Protein AF-A0A078FYQ7-F1 (afdb_monomer_lite)

Sequence (134 aa):
MMISDLPHHLLEEILSRVPATTLKRLQPTCKQWNALLKDQIFTEKHNRKAPKQPLLLMLKEFRVCPVSLVVWNPFLGETKWIQASSHYKKKSSFALGYKNNKSCRDYKILRYWQSCKSEDQVVEFEIYELSSDS

Secondary structure (DSSP, 8-state):
--GGGS-HHHHHHHHHHS-HHHHHHHGGG-HHHHHHHT-HHHHHHHHHHS--PPP--EEEE-SSSS-EEEEEETTTTEEEEEE--S---S-EEEEEEEEE-SS-EEEEEEEEEEEEETTEEEEEEEEEE-----

Foldseek 3Di:
DDPVVDDPVVVLVVQLAEALVVLVVCLVVDPSSVVLLLDPVSVLSSLQRYDDDPFPFDWDWDDAFQTWTWTARPSNRDIDIDGDDGPDAPDKDKDWDWDDDNGDTFIKIKIWHFDPDPPDGDIDIDMDTPDPPD

Structure (mmCIF, N/CA/C/O backbone):
data_AF-A0A078FYQ7-F1
#
_entry.id   AF-A0A078FYQ7-F1
#
loop_
_atom_site.group_PDB
_atom_site.id
_atom_site.type_symbol
_atom_site.label_atom_id
_atom_site.label_alt_id
_atom_site.label_comp_id
_atom_site.label_asym_id
_atom_site.label_entity_id
_atom_site.label_seq_id
_atom_site.pdbx_PDB_ins_code
_atom_site.Cartn_x
_atom_site.Cartn_y
_atom_site.Cartn_z
_atom_site.occupancy
_atom_site.B_iso_or_equiv
_atom_site.auth_seq_id
_atom_site.auth_comp_id
_atom_site.auth_asym_id
_atom_site.auth_atom_id
_atom_site.pdbx_PDB_model_num
ATOM 1 N N . MET A 1 1 ? -25.963 8.101 21.754 1.00 51.31 1 MET A N 1
ATOM 2 C CA . MET A 1 1 ? -25.531 6.700 21.594 1.00 51.31 1 MET A CA 1
ATOM 3 C C . MET A 1 1 ? -24.320 6.719 20.688 1.00 51.31 1 MET A C 1
ATOM 5 O O . MET A 1 1 ? -24.454 7.090 19.526 1.00 51.31 1 MET A O 1
ATOM 9 N N . MET A 1 2 ? -23.135 6.495 21.247 1.00 63.72 2 MET A N 1
ATOM 10 C CA . MET A 1 2 ? -21.899 6.535 20.473 1.00 63.72 2 MET A CA 1
ATOM 11 C C . MET A 1 2 ? -21.701 5.148 19.866 1.00 63.72 2 MET A C 1
ATOM 13 O O . MET A 1 2 ? -21.952 4.139 20.513 1.00 63.72 2 MET A O 1
ATOM 17 N N . ILE A 1 3 ? -21.244 5.058 18.620 1.00 67.69 3 ILE A N 1
ATOM 18 C CA . ILE A 1 3 ? -21.022 3.755 17.967 1.00 67.69 3 ILE A CA 1
ATOM 19 C C . ILE A 1 3 ? -19.919 2.924 18.679 1.00 67.69 3 ILE A C 1
ATOM 21 O O . ILE A 1 3 ? -19.768 1.738 18.414 1.00 67.69 3 ILE A O 1
ATOM 25 N N . SER A 1 4 ? -19.175 3.535 19.613 1.00 66.44 4 SER A N 1
ATOM 26 C CA . SER A 1 4 ? -18.241 2.891 20.549 1.00 66.44 4 SER A CA 1
ATOM 27 C C . SER A 1 4 ? -18.911 2.119 21.693 1.00 66.44 4 SER A C 1
ATOM 29 O O . SER A 1 4 ? -18.235 1.327 22.338 1.00 66.44 4 SER A O 1
ATOM 31 N N . ASP A 1 5 ? -20.214 2.304 21.921 1.00 79.75 5 ASP A N 1
ATOM 32 C CA . ASP A 1 5 ? -20.990 1.534 22.907 1.00 79.75 5 ASP A CA 1
ATOM 33 C C . ASP A 1 5 ? -21.383 0.142 22.358 1.00 79.75 5 ASP A C 1
ATOM 35 O O . ASP A 1 5 ? -21.980 -0.679 23.055 1.00 79.75 5 ASP A O 1
ATOM 39 N N . LEU A 1 6 ? -21.068 -0.126 21.084 1.00 80.25 6 LEU A N 1
ATOM 40 C CA . LEU A 1 6 ? -21.374 -1.375 20.396 1.00 80.25 6 LEU A CA 1
ATOM 41 C C . LEU A 1 6 ? -20.346 -2.473 20.749 1.00 80.25 6 LEU A C 1
ATOM 43 O O . LEU A 1 6 ? -19.144 -2.191 20.787 1.00 80.25 6 LEU A O 1
ATOM 47 N N . PRO A 1 7 ? -20.771 -3.741 20.932 1.00 85.06 7 PRO A N 1
ATOM 48 C CA . PRO A 1 7 ? -19.859 -4.865 21.126 1.00 85.06 7 PRO A CA 1
ATOM 49 C C . PRO A 1 7 ? -18.761 -4.937 20.056 1.00 85.06 7 PRO A C 1
ATOM 51 O O . PRO A 1 7 ? -19.033 -4.778 18.863 1.00 85.06 7 PRO A O 1
ATOM 54 N N . HIS A 1 8 ? -17.532 -5.253 20.479 1.00 82.44 8 HIS A N 1
ATOM 55 C CA . HIS A 1 8 ? -16.338 -5.261 19.622 1.00 82.44 8 HIS A CA 1
ATOM 56 C C . HIS A 1 8 ? -16.527 -6.060 18.322 1.00 82.44 8 HIS A C 1
ATOM 58 O O . HIS A 1 8 ? -16.198 -5.572 17.246 1.00 82.44 8 HIS A O 1
ATOM 64 N N . HIS A 1 9 ? -17.141 -7.243 18.405 1.00 84.06 9 HIS A N 1
ATOM 65 C CA . HIS A 1 9 ? -17.403 -8.110 17.252 1.00 84.06 9 HIS A CA 1
ATOM 66 C C . HIS A 1 9 ? -18.308 -7.455 16.191 1.00 84.06 9 HIS A C 1
ATOM 68 O O . HIS A 1 9 ? -18.081 -7.594 14.990 1.00 84.06 9 HIS A O 1
ATOM 74 N N . LEU A 1 10 ? -19.335 -6.716 16.622 1.00 87.00 10 LEU A N 1
ATOM 75 C CA . LEU A 1 10 ? -20.245 -6.027 15.704 1.00 87.00 10 LEU A CA 1
ATOM 76 C C . LEU A 1 10 ? -19.567 -4.816 15.064 1.00 87.00 10 LEU A C 1
ATOM 78 O O . LEU A 1 10 ? -19.739 -4.572 13.871 1.00 87.00 10 LEU A O 1
ATOM 82 N N . LEU A 1 11 ? -18.762 -4.089 15.842 1.00 85.19 11 LEU A N 1
ATOM 83 C CA . LEU A 1 11 ? -17.950 -2.988 15.335 1.00 85.19 11 LEU A CA 1
ATOM 84 C C . LEU A 1 11 ? -16.982 -3.485 14.251 1.00 85.19 11 LEU A C 1
ATOM 86 O O . LEU A 1 11 ? -16.908 -2.904 13.171 1.00 85.19 11 LEU A O 1
ATOM 90 N N . GLU A 1 12 ? -16.291 -4.593 14.510 1.00 87.06 12 GLU A N 1
ATOM 91 C CA . GLU A 1 12 ? -15.380 -5.231 13.563 1.00 87.06 12 GLU A CA 1
ATOM 92 C C . GLU A 1 12 ? -16.100 -5.646 12.272 1.00 87.06 12 GLU A C 1
ATOM 94 O O . GLU A 1 12 ? -15.623 -5.390 11.166 1.00 87.06 12 GLU A O 1
ATOM 99 N N . GLU A 1 13 ? -17.288 -6.240 12.390 1.00 89.62 13 GLU A N 1
ATOM 100 C CA . GLU A 1 13 ? -18.096 -6.638 11.242 1.00 89.62 13 GLU A CA 1
ATOM 101 C C . GLU A 1 13 ? -18.543 -5.435 10.397 1.00 89.62 13 GLU A C 1
ATOM 103 O O . GLU A 1 13 ? -18.419 -5.472 9.168 1.00 89.62 13 GLU A O 1
ATOM 108 N N . ILE A 1 14 ? -19.009 -4.356 11.029 1.00 88.88 14 ILE A N 1
ATOM 109 C CA . ILE A 1 14 ? -19.414 -3.128 10.334 1.00 88.88 14 ILE A CA 1
ATOM 110 C C . ILE A 1 14 ? -18.208 -2.511 9.630 1.00 88.88 14 ILE A C 1
ATOM 112 O O . ILE A 1 14 ? -18.241 -2.314 8.414 1.00 88.88 14 ILE A O 1
ATOM 116 N N . LEU A 1 15 ? -17.124 -2.256 10.369 1.00 86.19 15 LEU A N 1
ATOM 117 C CA . LEU A 1 15 ? -15.935 -1.605 9.829 1.00 86.19 15 LEU A CA 1
ATOM 118 C C . LEU A 1 15 ? -15.295 -2.447 8.719 1.00 86.19 15 LEU A C 1
ATOM 120 O O . LEU A 1 15 ? -14.850 -1.870 7.734 1.00 86.19 15 LEU A O 1
ATOM 124 N N . SER A 1 16 ? -15.355 -3.785 8.789 1.00 86.88 16 SER A N 1
ATOM 125 C CA . SER A 1 16 ? -14.857 -4.678 7.727 1.00 86.88 16 SER A CA 1
ATOM 126 C C . SER A 1 16 ? -15.534 -4.478 6.362 1.00 86.88 16 SER A C 1
ATOM 128 O O . SER A 1 16 ? -14.964 -4.850 5.340 1.00 86.88 16 SER A O 1
ATOM 130 N N . ARG A 1 17 ? -16.740 -3.891 6.327 1.00 86.38 17 ARG A N 1
ATOM 131 C CA . ARG A 1 17 ? -17.499 -3.612 5.094 1.00 86.38 17 ARG A CA 1
ATOM 132 C C . ARG A 1 17 ? -17.394 -2.153 4.631 1.00 86.38 17 ARG A C 1
ATOM 134 O O . ARG A 1 17 ? -17.795 -1.843 3.510 1.00 86.38 17 ARG A O 1
ATOM 141 N N . VAL A 1 18 ? -16.869 -1.250 5.459 1.00 84.81 18 VAL A N 1
ATOM 142 C CA . VAL A 1 18 ? -16.748 0.181 5.136 1.00 84.81 18 VAL A CA 1
ATOM 143 C C . VAL A 1 18 ? -15.566 0.406 4.181 1.00 84.81 18 VAL A C 1
ATOM 145 O O . VAL A 1 18 ? -14.509 -0.190 4.382 1.00 84.81 18 VAL A O 1
ATOM 148 N N . PRO A 1 19 ? -15.676 1.274 3.155 1.00 80.94 19 PRO A N 1
ATOM 149 C CA . PRO A 1 19 ? -14.550 1.579 2.279 1.00 80.94 19 PRO A CA 1
ATOM 150 C C . PRO A 1 19 ? -13.313 2.088 3.031 1.00 80.94 19 PRO A C 1
ATOM 152 O O . PRO A 1 19 ? -13.407 2.906 3.950 1.00 80.94 19 PRO A O 1
ATOM 155 N N . ALA A 1 20 ? -12.145 1.656 2.557 1.00 78.69 20 ALA A N 1
ATOM 156 C CA . ALA A 1 20 ? -10.829 2.021 3.071 1.00 78.69 20 ALA A CA 1
ATOM 157 C C . ALA A 1 20 ? -10.646 3.544 3.254 1.00 78.69 20 ALA A C 1
ATOM 159 O O . ALA A 1 20 ? -10.271 4.005 4.334 1.00 78.69 20 ALA A O 1
ATOM 160 N N . THR A 1 21 ? -10.982 4.362 2.248 1.00 75.56 21 THR A N 1
ATOM 161 C CA . THR A 1 21 ? -10.856 5.830 2.361 1.00 75.56 21 THR A CA 1
ATOM 162 C C . THR A 1 21 ? -11.632 6.422 3.531 1.00 75.56 21 THR A C 1
ATOM 164 O O . THR A 1 21 ? -11.139 7.340 4.187 1.00 75.56 21 THR A O 1
ATOM 167 N N . THR A 1 22 ? -12.829 5.907 3.806 1.00 81.12 22 THR A N 1
ATOM 168 C CA . THR A 1 22 ? -13.673 6.392 4.898 1.00 81.12 22 THR A CA 1
ATOM 169 C C . THR A 1 22 ? -13.082 5.992 6.244 1.00 81.12 22 THR A C 1
ATOM 171 O O . THR A 1 22 ? -12.945 6.848 7.112 1.00 81.12 22 THR A O 1
ATOM 174 N N . LEU A 1 23 ? -12.642 4.738 6.402 1.00 81.44 23 LEU A N 1
ATOM 175 C CA . LEU A 1 23 ? -12.000 4.272 7.638 1.00 81.44 23 LEU A CA 1
ATOM 176 C C . LEU A 1 23 ? -10.766 5.093 8.003 1.00 81.44 23 LEU A C 1
ATOM 178 O O . LEU A 1 23 ? -10.578 5.456 9.160 1.00 81.44 23 LEU A O 1
ATOM 182 N N . LYS A 1 24 ? -9.966 5.466 7.005 1.00 78.19 24 LYS A N 1
ATOM 183 C CA . LYS A 1 24 ? -8.787 6.307 7.208 1.00 78.19 24 LYS A CA 1
ATOM 184 C C . LYS A 1 24 ? -9.106 7.675 7.807 1.00 78.19 24 LYS A C 1
ATOM 186 O O . LYS A 1 24 ? -8.367 8.172 8.649 1.00 78.19 24 LYS A O 1
ATOM 191 N N . ARG A 1 25 ? -10.221 8.280 7.389 1.00 81.12 25 ARG A N 1
ATOM 192 C CA . ARG A 1 25 ? -10.700 9.558 7.942 1.00 81.12 25 ARG A CA 1
ATOM 193 C C . ARG A 1 25 ? -11.219 9.414 9.370 1.00 81.12 25 ARG A C 1
ATOM 195 O O . ARG A 1 25 ? -11.231 10.394 10.104 1.00 81.12 25 ARG A O 1
ATOM 202 N N . LEU A 1 26 ? -11.643 8.208 9.742 1.00 79.12 26 LEU A N 1
ATOM 203 C CA . LEU A 1 26 ? -12.141 7.871 11.072 1.00 79.12 26 LEU A CA 1
ATOM 204 C C . LEU A 1 26 ? -11.027 7.415 12.027 1.00 79.12 26 LEU A C 1
ATOM 206 O O . LEU A 1 26 ? -11.218 7.413 13.234 1.00 79.12 26 LEU A O 1
ATOM 210 N N . GLN A 1 27 ? -9.837 7.088 11.524 1.00 80.75 27 GLN A N 1
ATOM 211 C CA . GLN A 1 27 ? -8.697 6.703 12.355 1.00 80.75 27 GLN A CA 1
ATOM 212 C C . GLN A 1 27 ? -8.365 7.695 13.498 1.00 80.75 27 GLN A C 1
ATOM 214 O O . GLN A 1 27 ? -8.114 7.229 14.611 1.00 8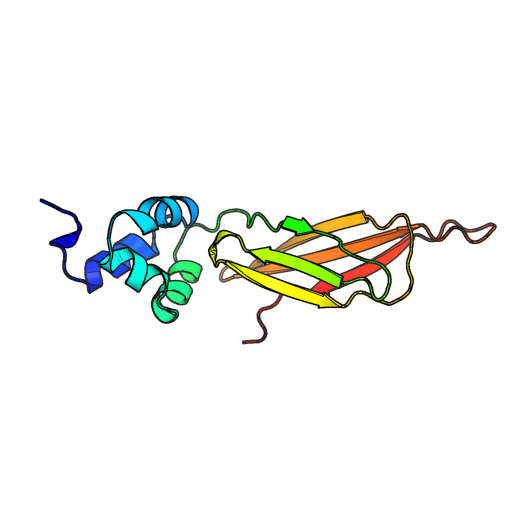0.75 27 GLN A O 1
ATOM 219 N N . PRO A 1 28 ? -8.385 9.033 13.307 1.00 81.19 28 PRO A N 1
ATOM 220 C CA . PRO A 1 28 ? -8.065 9.971 14.384 1.00 81.19 28 PRO A CA 1
ATOM 221 C C . PRO A 1 28 ? -9.196 10.179 15.404 1.00 81.19 28 PRO A C 1
ATOM 223 O O . PRO A 1 28 ? -8.970 10.850 16.407 1.00 81.19 28 PRO A O 1
ATOM 226 N N . THR A 1 29 ? -10.406 9.647 15.188 1.00 82.94 29 THR A N 1
ATOM 227 C CA . THR A 1 29 ? -11.560 9.967 16.050 1.00 82.94 29 THR A CA 1
ATOM 228 C C . THR A 1 29 ? -11.601 9.149 17.337 1.00 82.94 29 THR A C 1
ATOM 230 O O . THR A 1 29 ? -12.171 9.600 18.328 1.00 82.94 29 THR A O 1
ATOM 233 N N . CYS A 1 30 ? -11.020 7.944 17.350 1.00 81.56 30 CYS A N 1
ATOM 234 C CA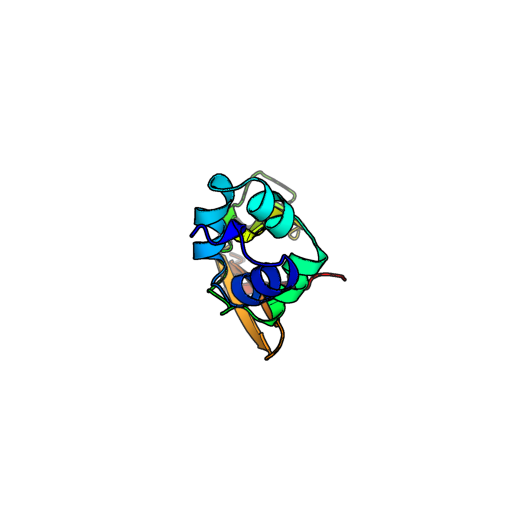 . CYS A 1 30 ? -11.135 7.026 18.480 1.00 81.56 30 CYS A CA 1
ATOM 235 C C . CYS A 1 30 ? -9.898 6.131 18.637 1.00 81.56 30 CYS A C 1
ATOM 237 O O . CYS A 1 30 ? -9.437 5.510 17.678 1.00 81.56 30 CYS A O 1
ATOM 239 N N . LYS A 1 31 ? -9.405 5.982 19.878 1.00 83.69 31 LYS A N 1
ATOM 240 C CA . LYS A 1 31 ? -8.285 5.079 20.208 1.00 83.69 31 LYS A CA 1
ATOM 241 C C . LYS A 1 31 ? -8.600 3.618 19.878 1.00 83.69 31 LYS A C 1
ATOM 243 O O . LYS A 1 31 ? -7.740 2.926 19.346 1.00 83.69 31 LYS A O 1
ATOM 248 N N . GLN A 1 32 ? -9.829 3.174 20.147 1.00 84.06 32 GLN A N 1
ATOM 249 C CA . GLN A 1 32 ? -10.273 1.808 19.862 1.00 84.06 32 GLN A CA 1
ATOM 250 C C . GLN A 1 32 ? -10.274 1.520 18.359 1.00 84.06 32 GLN A C 1
ATOM 252 O O . GLN A 1 32 ? -9.831 0.456 17.938 1.00 84.06 32 GLN A O 1
ATOM 257 N N . TRP A 1 33 ? -10.717 2.475 17.536 1.00 83.81 33 TRP A N 1
ATOM 258 C CA . TRP A 1 33 ? -10.727 2.293 16.083 1.00 83.81 33 TRP A CA 1
ATOM 259 C C . TRP A 1 33 ? -9.321 2.367 15.513 1.00 83.81 33 TRP A C 1
ATOM 261 O O . TRP A 1 33 ? -8.976 1.563 14.661 1.00 83.81 33 TRP A O 1
ATOM 271 N N . ASN A 1 34 ? -8.479 3.273 16.013 1.00 84.00 34 ASN A N 1
ATOM 272 C CA . ASN A 1 34 ? -7.080 3.332 15.604 1.00 84.00 34 ASN A CA 1
ATOM 273 C C . ASN A 1 34 ? -6.323 2.035 15.938 1.00 84.00 34 ASN A C 1
ATOM 275 O O . ASN A 1 34 ? -5.501 1.597 15.142 1.00 84.00 34 ASN A O 1
ATOM 279 N N . ALA A 1 35 ? -6.605 1.416 17.089 1.00 86.62 35 ALA A N 1
ATOM 280 C CA . ALA A 1 35 ? -6.042 0.116 17.447 1.00 86.62 35 ALA A CA 1
ATOM 281 C C . ALA A 1 35 ? -6.540 -0.993 16.507 1.00 86.62 35 ALA A C 1
ATOM 283 O O . ALA A 1 35 ? -5.726 -1.732 15.967 1.00 86.62 35 ALA A O 1
ATOM 284 N N . LEU A 1 36 ? -7.851 -1.051 16.243 1.00 85.12 36 LEU A N 1
ATOM 285 C CA . LEU A 1 36 ? -8.441 -2.045 15.341 1.00 85.12 36 LEU A CA 1
ATOM 286 C C . LEU A 1 36 ? -7.930 -1.913 13.898 1.00 85.12 36 LEU A C 1
ATOM 288 O O . LEU A 1 36 ? -7.631 -2.904 13.251 1.00 85.12 36 LEU A O 1
ATOM 292 N N . LEU A 1 37 ? -7.786 -0.687 13.391 1.00 81.25 37 LEU A N 1
ATOM 293 C CA . LEU A 1 37 ? -7.272 -0.426 12.042 1.00 81.25 37 LEU A CA 1
ATOM 294 C C . LEU A 1 37 ? -5.779 -0.759 11.884 1.00 81.25 37 LEU A C 1
ATOM 296 O O . LEU A 1 37 ? -5.299 -0.826 10.758 1.00 81.25 37 LEU A O 1
ATOM 300 N N . LYS A 1 38 ? -5.045 -0.929 12.989 1.00 81.75 38 LYS A N 1
ATOM 301 C CA . LYS A 1 38 ? -3.650 -1.391 13.000 1.00 81.75 38 LYS A CA 1
ATOM 302 C C . LYS A 1 38 ? -3.527 -2.897 13.230 1.00 81.75 38 LYS A C 1
ATOM 304 O O . LYS A 1 38 ? -2.422 -3.423 13.149 1.00 81.75 38 LYS A O 1
ATOM 309 N N . ASP A 1 39 ? -4.629 -3.573 13.537 1.00 85.12 39 ASP A N 1
ATOM 310 C CA . ASP A 1 39 ? -4.650 -5.014 13.720 1.00 85.12 39 ASP A CA 1
ATOM 311 C C . ASP A 1 39 ? -4.558 -5.725 12.362 1.00 85.12 39 ASP A C 1
ATOM 313 O O . ASP A 1 39 ? -5.296 -5.425 11.415 1.00 85.12 39 ASP A O 1
ATOM 317 N N . GLN A 1 40 ? -3.622 -6.665 12.252 1.00 77.75 40 GLN A N 1
ATOM 318 C CA . GLN A 1 40 ? -3.342 -7.358 10.996 1.00 77.75 40 GLN A CA 1
ATOM 319 C C . GLN A 1 40 ? -4.496 -8.285 10.591 1.00 77.75 40 GLN A C 1
ATOM 321 O O . GLN A 1 40 ? -4.865 -8.329 9.416 1.00 77.75 40 GLN A O 1
ATOM 326 N N . ILE A 1 41 ? -5.127 -8.956 11.561 1.00 83.25 41 ILE A N 1
ATOM 327 C CA . ILE A 1 41 ? -6.248 -9.877 11.324 1.00 83.25 41 ILE A CA 1
ATOM 328 C C . ILE A 1 41 ? -7.450 -9.097 10.786 1.00 83.25 41 ILE A C 1
ATOM 330 O O . ILE A 1 41 ? -8.061 -9.480 9.781 1.00 83.25 41 ILE A O 1
ATOM 334 N N . PHE A 1 42 ? -7.763 -7.959 11.407 1.00 86.19 42 PHE A N 1
ATOM 335 C CA . PHE A 1 42 ? -8.781 -7.041 10.918 1.00 86.19 42 PHE A CA 1
ATOM 336 C C . PHE A 1 42 ? -8.451 -6.538 9.512 1.00 86.19 42 PHE A C 1
ATOM 338 O O . PHE A 1 42 ? -9.329 -6.529 8.649 1.00 86.19 42 PHE A O 1
ATOM 345 N N . THR A 1 43 ? -7.200 -6.150 9.260 1.00 80.31 43 THR A N 1
ATOM 346 C CA . THR A 1 43 ? -6.757 -5.630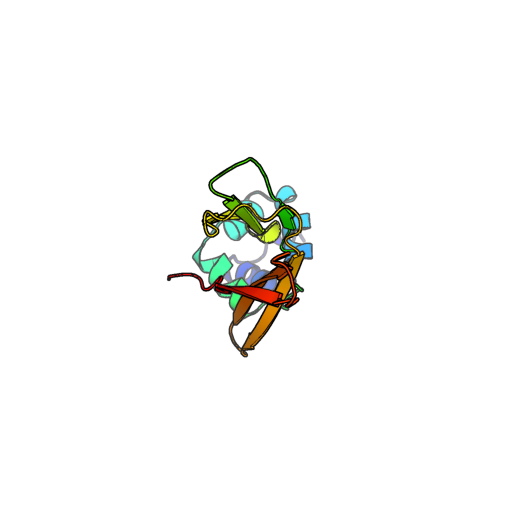 7.959 1.00 80.31 43 THR A CA 1
ATOM 347 C C . THR A 1 43 ? -6.951 -6.662 6.847 1.00 80.31 43 THR A C 1
ATOM 349 O O . THR A 1 43 ? -7.485 -6.340 5.784 1.00 80.31 43 THR A O 1
ATOM 352 N N . GLU A 1 44 ? -6.618 -7.929 7.091 1.00 77.88 44 GLU A N 1
ATOM 353 C CA . GLU A 1 44 ? -6.880 -9.017 6.145 1.00 77.88 44 GLU A CA 1
ATOM 354 C C . GLU A 1 44 ? -8.380 -9.256 5.927 1.00 77.88 44 GLU A C 1
ATOM 356 O O . GLU A 1 44 ? -8.839 -9.395 4.787 1.00 77.88 44 GLU A O 1
ATOM 361 N N . LYS A 1 45 ? -9.171 -9.274 7.006 1.00 82.69 45 LYS A N 1
ATOM 362 C CA . LYS A 1 45 ? -10.630 -9.451 6.943 1.00 82.69 45 LYS A CA 1
ATOM 363 C C . LYS A 1 45 ? -11.304 -8.308 6.181 1.00 82.69 45 LYS A C 1
ATOM 365 O O . LYS A 1 45 ? -12.197 -8.557 5.367 1.00 82.69 45 LYS A O 1
ATOM 370 N N . HIS A 1 46 ? -10.862 -7.077 6.419 1.00 83.56 46 HIS A N 1
ATOM 371 C CA . HIS A 1 46 ? -11.301 -5.869 5.728 1.00 83.56 46 HIS A CA 1
ATOM 372 C C . HIS A 1 46 ? -10.940 -5.924 4.245 1.00 83.56 46 HIS A C 1
ATOM 374 O O . HIS A 1 46 ? -11.830 -5.795 3.411 1.00 83.56 46 HIS A O 1
ATOM 380 N N . ASN A 1 47 ? -9.694 -6.249 3.893 1.00 74.75 47 ASN A N 1
ATOM 381 C CA . ASN A 1 47 ? -9.252 -6.366 2.498 1.00 74.75 47 ASN A CA 1
ATOM 382 C C . ASN A 1 47 ? -10.081 -7.367 1.672 1.00 74.75 47 ASN A C 1
ATOM 384 O O . ASN A 1 47 ? -10.280 -7.178 0.467 1.00 74.75 47 ASN A O 1
ATOM 388 N N . ARG A 1 48 ? -10.589 -8.429 2.311 1.00 75.88 48 ARG A N 1
ATOM 389 C CA . ARG A 1 48 ? -11.465 -9.421 1.667 1.00 75.88 48 ARG A CA 1
ATOM 390 C C . ARG A 1 48 ? -12.897 -8.919 1.462 1.00 75.88 48 ARG A C 1
ATOM 392 O O . ARG A 1 48 ? -13.519 -9.292 0.470 1.00 75.88 48 ARG A O 1
ATOM 399 N N . LYS A 1 49 ? -13.435 -8.135 2.402 1.00 79.88 49 LYS A N 1
ATOM 400 C CA . LYS A 1 49 ? -14.864 -7.765 2.461 1.00 79.88 49 LYS A CA 1
ATOM 401 C C . LYS A 1 49 ? -15.169 -6.368 1.925 1.00 79.88 49 LYS A C 1
ATOM 403 O O . LYS A 1 49 ? -16.266 -6.138 1.418 1.00 79.88 49 LYS A O 1
ATOM 408 N N . ALA A 1 50 ? -14.240 -5.436 2.071 1.00 76.12 50 ALA A N 1
ATOM 409 C CA . ALA A 1 50 ? -14.470 -4.040 1.768 1.00 76.12 50 ALA A CA 1
ATOM 410 C C . ALA A 1 50 ? -14.515 -3.786 0.256 1.00 76.12 50 ALA A C 1
ATOM 412 O O . ALA A 1 50 ? -13.823 -4.450 -0.525 1.00 76.12 50 ALA A O 1
ATOM 413 N N . PRO A 1 51 ? -15.290 -2.782 -0.183 1.00 68.50 51 PRO A N 1
ATOM 414 C CA . PRO A 1 51 ? -15.271 -2.352 -1.569 1.00 68.50 51 PRO A CA 1
ATOM 415 C C . PRO A 1 51 ? -13.860 -1.885 -1.945 1.00 68.50 51 PRO A C 1
ATOM 417 O O . PRO A 1 51 ? -13.339 -0.899 -1.416 1.00 68.50 51 PRO A O 1
ATOM 420 N N . LYS A 1 52 ? -13.237 -2.617 -2.874 1.00 67.06 52 LYS A N 1
ATOM 421 C CA . LYS A 1 52 ? -11.873 -2.360 -3.344 1.00 67.06 52 LYS A CA 1
ATOM 422 C C . LYS A 1 52 ? -11.842 -1.079 -4.166 1.00 67.06 52 LYS A C 1
ATOM 424 O O . LYS A 1 52 ? -12.212 -1.059 -5.342 1.00 67.06 52 LYS A O 1
ATOM 429 N N . GLN A 1 53 ? -11.361 -0.004 -3.566 1.00 61.53 53 GLN A N 1
ATOM 430 C CA . GLN A 1 53 ? -11.082 1.235 -4.285 1.00 61.53 53 GLN A CA 1
ATOM 431 C C . GLN A 1 53 ? -9.833 1.055 -5.158 1.00 61.53 53 GLN A C 1
ATOM 433 O O . GLN A 1 53 ? -8.986 0.222 -4.827 1.00 61.53 53 GLN A O 1
ATOM 438 N N . PRO A 1 54 ? -9.722 1.718 -6.325 1.00 56.19 54 PRO A N 1
ATOM 439 C CA . PRO A 1 54 ? -8.470 1.738 -7.088 1.00 56.19 54 PRO A CA 1
ATOM 440 C C . PRO A 1 54 ? -7.342 2.171 -6.147 1.00 56.19 54 PRO A C 1
ATOM 442 O O . PRO A 1 54 ? -7.414 3.262 -5.582 1.00 56.19 54 PRO A O 1
ATOM 445 N N . LEU A 1 55 ? -6.361 1.287 -5.896 1.00 59.16 55 LEU A N 1
ATOM 446 C CA . LEU A 1 55 ? -5.207 1.673 -5.091 1.00 59.16 55 LEU A CA 1
ATOM 447 C C . LEU A 1 55 ? -4.538 2.843 -5.810 1.00 59.16 55 LEU A C 1
ATOM 449 O O . LEU A 1 55 ? -4.158 2.730 -6.976 1.00 59.16 55 LEU A O 1
ATOM 453 N N . LEU A 1 56 ? -4.383 3.952 -5.097 1.00 53.81 56 LEU A N 1
ATOM 454 C CA . LEU A 1 56 ? -3.565 5.063 -5.549 1.00 53.81 56 LEU A CA 1
ATOM 455 C C . LEU A 1 56 ? -2.101 4.676 -5.287 1.00 53.81 56 LEU A C 1
ATOM 457 O O . LEU A 1 56 ? -1.547 5.006 -4.241 1.00 53.81 56 LEU A O 1
ATOM 461 N N . LEU A 1 57 ? -1.505 3.880 -6.180 1.00 59.72 57 LEU A N 1
ATOM 462 C CA . LEU A 1 57 ? -0.079 3.553 -6.105 1.00 59.72 57 LEU A CA 1
ATOM 463 C C . LEU A 1 57 ? 0.699 4.746 -6.651 1.00 59.72 57 LEU A C 1
ATOM 465 O O . LEU A 1 57 ? 0.690 5.021 -7.849 1.00 59.72 57 LEU A O 1
ATOM 469 N N . MET A 1 58 ? 1.346 5.476 -5.748 1.00 58.69 58 MET A N 1
ATOM 470 C CA . MET A 1 58 ? 2.238 6.567 -6.121 1.00 58.69 58 MET A CA 1
ATOM 471 C C . MET A 1 58 ? 3.599 5.970 -6.475 1.00 58.69 58 MET A C 1
ATOM 473 O O . MET A 1 58 ? 4.279 5.434 -5.599 1.00 58.69 58 MET A O 1
ATOM 477 N N . LEU A 1 59 ? 3.984 6.064 -7.749 1.00 60.06 59 LEU A N 1
ATOM 478 C CA . LEU A 1 59 ? 5.334 5.745 -8.207 1.00 60.06 59 LEU A CA 1
ATOM 479 C C . LEU A 1 59 ? 6.205 6.988 -8.054 1.00 60.06 59 LEU A C 1
ATOM 481 O O . LEU A 1 59 ? 5.893 8.047 -8.599 1.00 60.06 59 LEU A O 1
ATOM 485 N N . LYS A 1 60 ? 7.288 6.869 -7.288 1.00 60.62 60 LYS A N 1
ATOM 486 C CA . LYS A 1 60 ? 8.244 7.957 -7.088 1.00 60.62 60 LYS A CA 1
ATOM 487 C C . LYS A 1 60 ? 9.644 7.450 -7.436 1.00 60.62 60 LYS A C 1
ATOM 489 O O . LYS A 1 60 ? 10.220 6.653 -6.704 1.00 60.62 60 LYS A O 1
ATOM 494 N N . GLU A 1 61 ? 10.184 7.890 -8.566 1.00 59.53 61 GLU A N 1
ATOM 495 C CA . GLU A 1 61 ? 11.538 7.534 -9.010 1.00 59.53 61 GLU A CA 1
ATOM 496 C C . GLU A 1 61 ? 12.567 8.405 -8.288 1.00 59.53 61 GLU A C 1
ATOM 498 O O . GLU A 1 61 ? 12.570 9.619 -8.488 1.00 59.53 61 GLU A O 1
ATOM 503 N N . PHE A 1 62 ? 13.450 7.832 -7.461 1.00 53.72 62 PHE A N 1
ATOM 504 C CA . PHE A 1 62 ? 14.547 8.610 -6.877 1.00 53.72 62 PHE A CA 1
ATOM 505 C C . PHE A 1 62 ? 15.905 7.897 -6.905 1.00 53.72 62 PHE A C 1
ATOM 507 O O . PHE A 1 62 ? 16.117 6.866 -6.278 1.00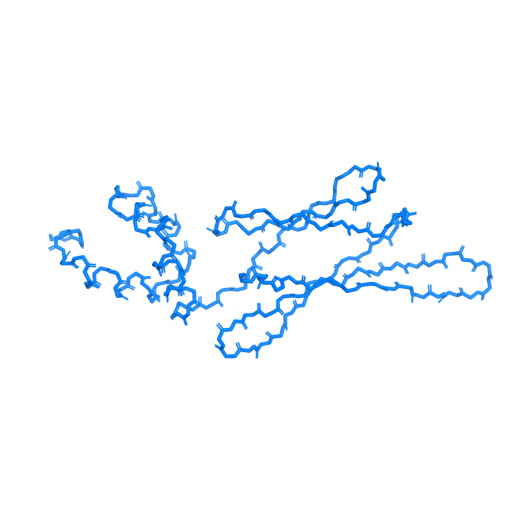 53.72 62 PHE A O 1
ATOM 514 N N . ARG A 1 63 ? 16.833 8.628 -7.539 1.00 48.56 63 ARG A N 1
ATOM 515 C CA . ARG A 1 63 ? 18.304 8.598 -7.50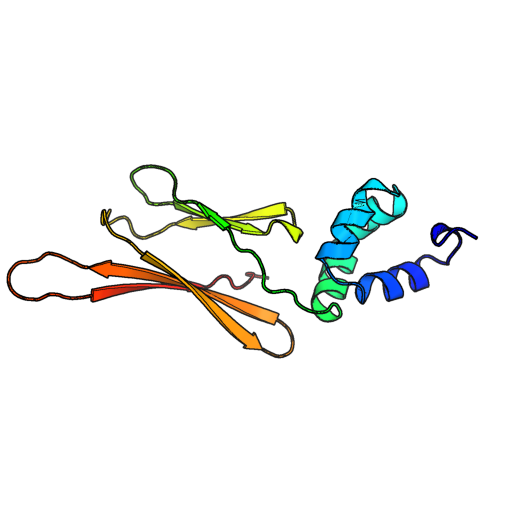5 1.00 48.56 63 ARG A CA 1
ATOM 516 C C . ARG A 1 63 ? 19.024 7.502 -8.302 1.00 48.56 63 ARG A C 1
ATOM 518 O O . ARG A 1 63 ? 18.566 6.388 -8.501 1.00 48.56 63 ARG A O 1
ATOM 525 N N . VAL A 1 64 ? 20.140 7.967 -8.859 1.00 55.69 64 VAL A N 1
ATOM 526 C CA . VAL A 1 64 ? 20.931 7.417 -9.958 1.00 55.69 64 VAL A CA 1
ATOM 527 C C . VAL A 1 64 ? 21.636 6.132 -9.519 1.00 55.69 64 VAL A C 1
ATOM 529 O O . VAL A 1 64 ? 22.456 6.183 -8.616 1.00 55.69 64 VAL A O 1
ATOM 532 N N . CYS A 1 65 ? 21.305 5.035 -10.206 1.00 54.69 65 CYS A N 1
ATOM 533 C CA . CYS A 1 65 ? 21.951 3.717 -10.259 1.00 54.69 65 CYS A CA 1
ATOM 534 C C . CYS A 1 65 ? 22.322 3.015 -8.928 1.00 54.69 65 CYS A C 1
ATOM 536 O O . CYS A 1 65 ? 23.252 3.449 -8.250 1.00 54.69 65 CYS A O 1
ATOM 538 N N . PRO A 1 66 ? 21.722 1.837 -8.635 1.00 58.50 66 PRO A N 1
ATOM 539 C CA . PRO A 1 66 ? 20.634 1.175 -9.371 1.00 58.50 66 PRO A CA 1
ATOM 540 C C . PRO A 1 66 ? 19.307 1.940 -9.234 1.00 58.50 66 PRO A C 1
ATOM 542 O O . PRO A 1 66 ? 19.051 2.578 -8.216 1.00 58.50 66 PRO A O 1
ATOM 545 N N . VAL A 1 67 ? 18.467 1.905 -10.277 1.00 66.19 67 VAL A N 1
ATOM 546 C CA . VAL A 1 67 ? 17.136 2.533 -10.234 1.00 66.19 67 VAL A CA 1
ATOM 547 C C . VAL A 1 67 ? 16.300 1.784 -9.198 1.00 66.19 67 VAL A C 1
ATOM 549 O O . VAL A 1 67 ? 16.068 0.584 -9.327 1.00 66.19 67 VAL A O 1
ATOM 552 N N . SER A 1 68 ? 15.861 2.490 -8.160 1.00 69.12 68 SER A N 1
ATOM 553 C CA . SER A 1 68 ? 14.929 1.954 -7.172 1.00 69.12 68 SER A CA 1
ATOM 554 C C . SER A 1 68 ? 13.556 2.585 -7.382 1.00 69.12 68 SER A C 1
ATOM 556 O O . SER A 1 68 ? 13.411 3.806 -7.477 1.00 69.12 68 SER A O 1
ATOM 558 N N . LEU A 1 69 ? 12.544 1.734 -7.515 1.00 75.31 69 LEU A N 1
ATOM 559 C CA . LEU A 1 69 ? 11.144 2.125 -7.608 1.00 75.31 69 LEU A CA 1
ATOM 560 C C . LEU A 1 69 ? 10.529 1.974 -6.227 1.00 75.31 69 LEU A C 1
ATOM 562 O O . LEU A 1 69 ? 10.541 0.879 -5.670 1.00 75.31 69 LEU A O 1
ATOM 566 N N . VAL A 1 70 ? 9.974 3.052 -5.678 1.00 76.06 70 VAL A N 1
ATOM 567 C CA . VAL A 1 70 ? 9.141 2.943 -4.481 1.00 76.06 70 VAL A CA 1
ATOM 568 C C . VAL A 1 70 ? 7.680 2.908 -4.883 1.00 76.06 70 VAL A C 1
ATOM 570 O O . VAL A 1 70 ? 7.193 3.747 -5.645 1.00 76.06 70 VAL A O 1
ATOM 573 N N . VAL A 1 71 ? 6.990 1.918 -4.342 1.00 76.69 71 VAL A N 1
ATOM 574 C CA . VAL A 1 71 ? 5.554 1.746 -4.452 1.00 76.69 71 VAL A CA 1
ATOM 575 C C . VAL A 1 71 ? 4.981 2.040 -3.079 1.00 76.69 71 VAL A C 1
ATOM 577 O O . VAL A 1 71 ? 5.219 1.298 -2.126 1.00 76.69 71 VAL A O 1
ATOM 580 N N . TRP A 1 72 ? 4.267 3.157 -2.958 1.00 71.69 72 TRP A N 1
ATOM 581 C CA . TRP A 1 72 ? 3.628 3.537 -1.704 1.00 71.69 72 TRP A CA 1
ATOM 582 C C . TRP A 1 72 ? 2.147 3.178 -1.735 1.00 71.69 72 TRP A C 1
ATOM 584 O O . TRP A 1 72 ? 1.406 3.657 -2.596 1.00 71.69 72 TRP A O 1
ATOM 594 N N . ASN A 1 73 ? 1.723 2.355 -0.776 1.00 72.06 73 ASN A N 1
ATOM 595 C CA . ASN A 1 73 ? 0.323 2.153 -0.452 1.00 72.06 73 ASN A CA 1
ATOM 596 C C . ASN A 1 73 ? -0.063 3.170 0.629 1.00 72.06 73 ASN A C 1
ATOM 598 O O . ASN A 1 73 ? 0.172 2.925 1.817 1.00 72.06 73 ASN A O 1
ATOM 602 N N . PRO A 1 74 ? -0.685 4.307 0.267 1.00 58.81 74 PRO A N 1
ATOM 603 C CA . PRO A 1 74 ? -1.060 5.292 1.259 1.00 58.81 74 PRO A CA 1
ATOM 604 C C . PRO A 1 74 ? -1.997 4.672 2.289 1.00 58.81 74 PRO A C 1
ATOM 606 O O . PRO A 1 74 ? -1.871 5.021 3.456 1.00 58.81 74 PRO A O 1
ATOM 609 N N . PHE A 1 75 ? -2.909 3.767 1.906 1.00 57.22 75 PHE A N 1
ATOM 610 C CA . PHE A 1 75 ? -3.922 3.214 2.806 1.00 57.22 75 PHE A CA 1
ATOM 611 C C . PHE A 1 75 ? -3.321 2.426 3.974 1.00 57.22 75 PHE A C 1
ATOM 613 O O . PHE A 1 75 ? -3.686 2.700 5.113 1.00 57.22 75 PHE A O 1
ATOM 620 N N . LEU A 1 76 ? -2.370 1.536 3.691 1.00 62.88 76 LEU A N 1
ATOM 621 C CA . LEU A 1 76 ? -1.698 0.724 4.712 1.00 62.88 76 LEU A CA 1
ATOM 622 C C . LEU A 1 76 ? -0.462 1.416 5.310 1.00 62.88 76 LEU A C 1
ATOM 624 O O . LEU A 1 76 ? 0.113 0.935 6.277 1.00 62.88 76 LEU A O 1
ATOM 628 N N . GLY A 1 77 ? -0.039 2.552 4.745 1.00 64.06 77 GLY A N 1
ATOM 629 C CA . GLY A 1 77 ? 1.232 3.186 5.108 1.00 64.06 77 GLY A CA 1
ATOM 630 C C . GLY A 1 77 ? 2.453 2.368 4.672 1.00 64.06 77 GLY A C 1
ATOM 631 O O . GLY A 1 77 ? 3.576 2.727 5.011 1.00 64.06 77 GLY A O 1
ATOM 632 N N . GLU A 1 78 ? 2.238 1.299 3.910 1.00 69.12 78 GLU A N 1
ATOM 633 C CA . GLU A 1 78 ? 3.271 0.385 3.446 1.00 69.12 78 GLU A CA 1
ATOM 634 C C . GLU A 1 78 ? 4.035 0.974 2.264 1.00 69.12 78 GLU A C 1
ATOM 636 O O . GLU A 1 78 ? 3.459 1.545 1.331 1.00 69.12 78 GLU A O 1
ATOM 641 N N . THR A 1 79 ? 5.347 0.788 2.281 1.00 75.31 79 THR A N 1
ATOM 642 C CA . THR A 1 79 ? 6.244 1.112 1.176 1.00 75.31 79 THR A CA 1
ATOM 643 C C . THR A 1 79 ? 6.950 -0.161 0.729 1.00 75.31 79 THR A C 1
ATOM 64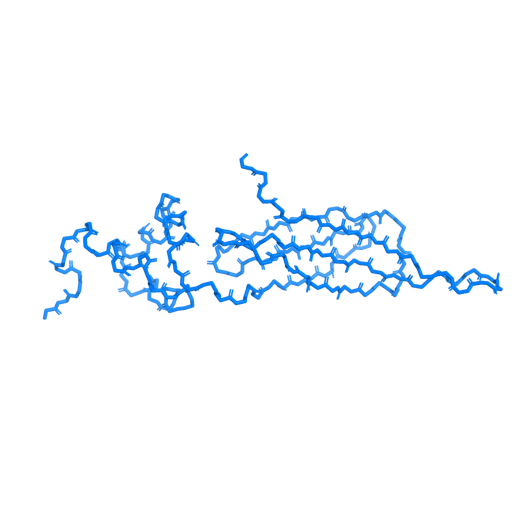5 O O . THR A 1 79 ? 7.576 -0.850 1.531 1.00 75.31 79 THR A O 1
ATOM 648 N N . LYS A 1 80 ? 6.855 -0.484 -0.563 1.00 76.69 80 LYS A N 1
ATOM 649 C CA . LYS A 1 80 ? 7.597 -1.590 -1.180 1.00 76.69 80 LYS A CA 1
ATOM 650 C C . LYS A 1 80 ? 8.621 -1.014 -2.146 1.00 76.69 80 LYS A C 1
ATOM 652 O O . LYS A 1 80 ? 8.270 -0.255 -3.049 1.00 76.69 80 LYS A O 1
ATOM 657 N N . TRP A 1 81 ? 9.885 -1.363 -1.939 1.00 77.44 81 TRP A N 1
ATOM 658 C CA . TRP A 1 81 ? 10.968 -1.024 -2.855 1.00 77.44 81 TRP A CA 1
ATOM 659 C C . TRP A 1 81 ? 11.134 -2.143 -3.875 1.00 77.44 81 TRP A C 1
ATOM 661 O O . TRP A 1 81 ? 11.187 -3.316 -3.516 1.00 77.44 81 TRP A O 1
ATOM 671 N N . ILE A 1 82 ? 11.212 -1.774 -5.147 1.00 76.69 82 ILE A N 1
ATOM 672 C CA . ILE A 1 82 ? 11.478 -2.679 -6.258 1.00 76.69 82 ILE A CA 1
ATOM 673 C C . ILE A 1 82 ? 12.803 -2.251 -6.867 1.00 76.69 82 ILE A C 1
ATOM 675 O O . ILE A 1 82 ? 12.981 -1.098 -7.273 1.00 76.69 82 ILE A O 1
ATOM 679 N N . GLN A 1 83 ? 13.742 -3.186 -6.918 1.00 73.75 83 GLN A N 1
ATOM 680 C CA . GLN A 1 83 ? 15.020 -2.967 -7.567 1.00 73.75 83 GLN A CA 1
ATOM 681 C C . GLN A 1 83 ? 14.844 -3.170 -9.071 1.00 73.75 83 GLN A C 1
ATOM 683 O O . GLN A 1 83 ? 14.590 -4.282 -9.530 1.00 73.75 83 GLN A O 1
ATOM 688 N N . ALA A 1 84 ? 14.936 -2.080 -9.830 1.00 68.94 84 ALA A N 1
ATOM 689 C CA . ALA A 1 84 ? 14.866 -2.124 -11.280 1.00 68.94 84 ALA A CA 1
ATOM 690 C C . ALA A 1 84 ? 16.238 -2.453 -11.879 1.00 68.94 84 ALA A C 1
ATOM 692 O O . ALA A 1 84 ? 17.288 -2.180 -11.284 1.00 68.94 84 ALA A O 1
ATOM 693 N N . SER A 1 85 ? 16.230 -3.042 -13.075 1.00 67.12 85 SER A N 1
ATOM 694 C CA . SER A 1 85 ? 17.447 -3.402 -13.800 1.00 67.12 85 SER A CA 1
ATOM 695 C C . SER A 1 85 ? 18.365 -2.183 -14.009 1.00 67.12 85 SER A C 1
ATOM 697 O O . SER A 1 85 ? 17.917 -1.055 -14.242 1.00 67.12 85 SER A O 1
ATOM 699 N N . SER A 1 86 ? 19.680 -2.404 -13.886 1.00 59.31 86 SER A N 1
ATOM 700 C CA . SER A 1 86 ? 20.713 -1.360 -13.747 1.00 59.31 86 SER A CA 1
ATOM 701 C C . SER A 1 86 ? 20.995 -0.545 -15.014 1.00 59.31 86 SER A C 1
ATOM 703 O O . SER A 1 86 ? 21.823 0.369 -14.998 1.00 59.31 86 SER A O 1
ATOM 705 N N . HIS A 1 87 ? 20.301 -0.820 -16.116 1.00 59.84 87 HIS A N 1
ATOM 706 C CA . HIS A 1 87 ? 20.450 -0.055 -17.343 1.00 59.84 87 HIS A CA 1
ATOM 707 C C . HIS A 1 87 ? 19.656 1.247 -17.220 1.00 59.84 87 HIS A C 1
ATOM 709 O O . HIS A 1 87 ? 18.454 1.318 -17.484 1.00 59.84 87 HIS A O 1
ATOM 715 N N . TYR A 1 88 ? 20.344 2.299 -16.776 1.00 54.59 88 TYR A N 1
ATOM 716 C CA . TYR A 1 88 ? 19.801 3.650 -16.733 1.00 54.59 88 TYR A CA 1
ATOM 717 C C . TYR A 1 88 ? 19.391 4.092 -18.142 1.00 54.59 88 TYR A C 1
ATOM 719 O O . TYR A 1 88 ? 20.225 4.360 -19.008 1.00 54.59 88 TYR A O 1
ATOM 727 N N . LYS A 1 89 ? 18.080 4.160 -18.373 1.00 62.41 89 LYS A N 1
ATOM 728 C CA . LYS A 1 89 ? 17.478 4.630 -19.622 1.00 62.41 89 LYS A CA 1
ATOM 729 C C . LYS A 1 89 ? 16.686 5.892 -19.289 1.00 62.41 89 LYS A C 1
ATOM 731 O O . LYS A 1 89 ? 15.623 5.810 -18.676 1.00 62.41 89 LYS A O 1
ATOM 736 N N . LYS A 1 90 ? 17.225 7.056 -19.685 1.00 57.53 90 LYS A N 1
ATOM 737 C CA . LYS A 1 90 ? 16.735 8.424 -19.377 1.00 57.53 90 LYS A CA 1
ATOM 738 C C . LYS A 1 90 ? 15.244 8.688 -19.661 1.00 57.53 90 LYS A C 1
ATOM 740 O O . LYS A 1 90 ? 14.731 9.700 -19.204 1.00 57.53 90 LYS A O 1
ATOM 745 N N . LYS A 1 91 ? 14.567 7.837 -20.436 1.00 65.62 91 LYS A N 1
ATOM 746 C CA . LYS A 1 91 ? 13.156 7.976 -20.833 1.00 65.62 91 LYS A CA 1
ATOM 747 C C . LYS A 1 91 ? 12.391 6.679 -20.558 1.00 65.62 91 LYS A C 1
ATOM 749 O O . LYS A 1 91 ? 11.946 6.013 -21.488 1.00 65.62 91 LYS A O 1
ATOM 754 N N . SER A 1 92 ? 12.321 6.284 -19.290 1.00 70.88 92 SER A N 1
ATOM 755 C CA . SER A 1 92 ? 11.463 5.172 -18.875 1.00 70.88 92 SER A CA 1
ATOM 756 C C . SER A 1 92 ? 10.061 5.712 -18.600 1.00 70.88 92 SER A C 1
ATOM 758 O O . SER A 1 92 ? 9.912 6.733 -17.936 1.00 70.88 92 SER A O 1
ATOM 760 N N . SER A 1 93 ? 9.042 5.051 -19.127 1.00 77.44 93 SER A N 1
ATOM 761 C CA . SER A 1 93 ? 7.643 5.316 -18.806 1.00 77.44 93 SER A CA 1
ATOM 762 C C . SER A 1 93 ? 7.074 4.137 -18.031 1.00 77.44 93 SER A C 1
ATOM 764 O O . SER A 1 93 ? 7.471 2.990 -18.243 1.00 77.44 93 SER A O 1
ATOM 766 N N . PHE A 1 94 ? 6.151 4.433 -17.119 1.00 79.12 94 PHE A N 1
ATOM 767 C CA . PHE A 1 94 ? 5.558 3.452 -16.220 1.00 79.12 94 PHE A CA 1
ATOM 768 C C . PHE A 1 94 ? 4.051 3.405 -16.410 1.00 79.12 94 PHE A C 1
ATOM 770 O O . PHE A 1 94 ? 3.392 4.443 -16.457 1.00 79.12 94 PHE A O 1
ATOM 777 N N . ALA A 1 95 ? 3.505 2.197 -16.474 1.00 80.31 95 ALA A N 1
ATOM 778 C CA . ALA A 1 95 ? 2.074 1.952 -16.478 1.00 80.31 95 ALA A CA 1
ATOM 779 C C . ALA A 1 95 ? 1.714 0.980 -15.353 1.00 80.31 95 ALA A C 1
ATOM 781 O O . ALA A 1 95 ? 2.400 -0.018 -15.124 1.00 80.31 95 ALA A O 1
ATOM 782 N N . LEU A 1 96 ? 0.620 1.273 -14.654 1.00 81.12 96 LEU A N 1
ATOM 783 C CA . LEU A 1 96 ? 0.079 0.412 -13.614 1.00 81.12 96 LEU A CA 1
ATOM 784 C C . LEU A 1 96 ? -1.101 -0.384 -14.171 1.00 81.12 96 LEU A C 1
ATOM 786 O O . LEU A 1 96 ? -2.097 0.191 -14.606 1.00 81.12 96 LEU A O 1
ATOM 790 N N . GLY A 1 97 ? -0.993 -1.706 -14.110 1.00 79.50 97 GLY A N 1
ATOM 791 C CA . GLY A 1 97 ? -2.063 -2.635 -14.445 1.00 79.50 97 GLY A CA 1
ATOM 792 C C . GLY A 1 97 ? -2.496 -3.453 -13.233 1.00 79.50 97 GLY A C 1
ATOM 793 O O . GLY A 1 97 ? -1.790 -3.546 -12.228 1.00 79.50 97 GLY A O 1
ATOM 794 N N . TYR A 1 98 ? -3.665 -4.077 -13.327 1.00 75.19 98 TYR A N 1
ATOM 795 C CA . TYR A 1 98 ? -4.104 -5.065 -12.347 1.00 75.19 98 TYR A CA 1
ATOM 796 C C . TYR A 1 98 ? -4.879 -6.191 -13.022 1.00 75.19 98 TYR A C 1
ATOM 798 O O . TYR A 1 98 ? -5.622 -5.968 -13.978 1.00 75.19 98 TYR A O 1
ATOM 806 N N . LYS A 1 99 ? -4.738 -7.406 -12.491 1.00 72.81 99 LYS A N 1
ATOM 807 C CA . LYS A 1 99 ? -5.621 -8.524 -12.822 1.00 72.81 99 LYS A CA 1
ATOM 808 C C . LYS A 1 99 ? -6.811 -8.505 -11.870 1.00 72.81 99 LYS A C 1
ATOM 810 O O . LYS A 1 99 ? -6.647 -8.483 -10.649 1.00 72.81 99 LYS A O 1
ATOM 815 N N . ASN A 1 100 ? -8.020 -8.493 -12.424 1.00 63.22 100 ASN A N 1
ATOM 816 C CA . ASN A 1 100 ? -9.242 -8.487 -11.629 1.00 63.22 100 ASN A CA 1
ATOM 817 C C . ASN A 1 100 ? -9.589 -9.915 -11.178 1.00 63.22 100 ASN A C 1
ATOM 819 O O . ASN A 1 100 ? -10.373 -10.603 -11.827 1.00 63.22 100 ASN A O 1
ATOM 823 N N . ASN A 1 101 ? -8.983 -10.372 -10.080 1.00 60.44 101 ASN A N 1
ATOM 824 C CA . ASN A 1 101 ? -9.356 -11.624 -9.428 1.00 60.44 101 ASN A CA 1
ATOM 825 C C . ASN A 1 101 ? -10.368 -11.343 -8.299 1.00 60.44 101 ASN A C 1
ATOM 827 O O . ASN A 1 101 ? -10.295 -10.329 -7.600 1.00 60.44 101 ASN A O 1
ATOM 831 N N . LYS A 1 102 ? -11.340 -12.248 -8.108 1.00 59.16 102 LYS A N 1
ATOM 832 C CA . LYS A 1 102 ? -12.454 -12.075 -7.150 1.00 59.16 102 LYS A CA 1
ATOM 833 C C . LYS A 1 102 ? -11.973 -11.756 -5.718 1.00 59.16 102 LYS A C 1
ATOM 835 O O . LYS A 1 102 ? -12.610 -10.974 -5.017 1.00 59.16 102 LYS A O 1
ATOM 840 N N . SER A 1 103 ? -10.825 -12.295 -5.296 1.00 56.81 103 SER A N 1
ATOM 841 C CA . SER A 1 103 ? -10.299 -12.188 -3.924 1.00 56.81 103 SER A CA 1
ATOM 842 C C . SER A 1 103 ? -9.196 -11.141 -3.730 1.00 56.81 103 SER A C 1
ATOM 844 O O . SER A 1 103 ? -9.179 -10.506 -2.680 1.00 56.81 103 SER A O 1
ATOM 846 N N . CYS A 1 104 ? -8.377 -10.824 -4.737 1.00 56.84 104 CYS A N 1
ATOM 847 C CA . CYS A 1 104 ? -7.299 -9.827 -4.647 1.00 56.84 104 CYS A CA 1
ATOM 848 C C . CYS A 1 104 ? -7.065 -9.140 -6.003 1.00 56.84 104 CYS A C 1
ATOM 850 O O . CYS A 1 104 ? -7.355 -9.723 -7.045 1.00 56.84 104 CYS A O 1
ATOM 852 N N . ARG A 1 105 ? -6.589 -7.890 -6.002 1.00 63.75 105 ARG A N 1
ATOM 853 C CA . ARG A 1 105 ? -6.087 -7.263 -7.231 1.00 63.75 105 ARG A CA 1
ATOM 854 C C . ARG A 1 105 ? -4.601 -7.558 -7.312 1.00 63.75 105 ARG A C 1
ATOM 856 O O . ARG A 1 105 ? -3.831 -6.990 -6.545 1.00 63.75 105 ARG A O 1
ATOM 863 N N . ASP A 1 106 ? -4.223 -8.419 -8.245 1.00 71.50 106 ASP A N 1
ATOM 864 C CA . ASP A 1 106 ? -2.814 -8.687 -8.512 1.00 71.50 106 ASP A CA 1
ATOM 865 C C . ASP A 1 106 ? -2.291 -7.525 -9.357 1.00 71.50 106 ASP A C 1
ATOM 867 O O . ASP A 1 106 ? -2.560 -7.444 -10.562 1.00 71.50 106 ASP A O 1
ATOM 871 N N . TYR A 1 107 ? -1.635 -6.568 -8.700 1.00 76.44 107 TYR A N 1
ATOM 872 C CA . TYR A 1 107 ? -1.077 -5.397 -9.366 1.00 76.44 107 TYR A CA 1
ATOM 873 C C . TYR A 1 107 ? 0.215 -5.763 -10.093 1.00 76.44 107 TYR A C 1
ATOM 875 O O . TYR A 1 107 ? 1.038 -6.543 -9.610 1.00 76.44 107 TYR A O 1
ATOM 883 N N . LYS A 1 108 ? 0.391 -5.166 -11.268 1.00 83.38 108 LYS A N 1
ATOM 884 C CA . LYS A 1 108 ? 1.602 -5.282 -12.074 1.00 83.38 108 LYS A CA 1
ATOM 885 C C . LYS A 1 108 ? 2.044 -3.898 -12.514 1.00 83.38 108 LYS A C 1
ATOM 887 O O . LYS A 1 108 ? 1.210 -3.056 -12.849 1.00 83.38 108 LYS A O 1
ATOM 892 N N . ILE A 1 109 ? 3.348 -3.670 -12.527 1.00 83.50 109 ILE A N 1
ATOM 893 C CA . ILE A 1 109 ? 3.940 -2.432 -13.030 1.00 83.50 109 ILE A CA 1
ATOM 894 C C . ILE A 1 109 ? 4.686 -2.773 -14.311 1.00 83.50 109 ILE A C 1
ATOM 896 O O . ILE A 1 109 ? 5.592 -3.598 -14.295 1.00 83.50 109 ILE A O 1
ATOM 900 N N . LEU A 1 110 ? 4.301 -2.139 -15.412 1.00 83.88 110 LEU A N 1
ATOM 901 C CA . LEU A 1 110 ? 5.029 -2.184 -16.672 1.00 83.88 110 LEU A CA 1
ATOM 902 C C . LEU A 1 110 ? 5.964 -0.978 -16.720 1.00 83.88 110 LEU A C 1
ATOM 904 O O . LEU A 1 110 ? 5.500 0.159 -16.637 1.00 83.88 110 LEU A O 1
ATOM 908 N N . ARG A 1 111 ? 7.259 -1.221 -16.893 1.00 82.50 111 ARG A N 1
ATOM 909 C CA . ARG A 1 111 ? 8.240 -0.199 -17.263 1.00 82.50 111 ARG A CA 1
ATOM 910 C C . ARG A 1 111 ? 8.632 -0.438 -18.715 1.00 82.50 111 ARG A C 1
ATOM 912 O O . ARG A 1 111 ? 8.994 -1.552 -19.072 1.00 82.50 111 ARG A O 1
ATOM 919 N N . TYR A 1 112 ? 8.563 0.588 -19.553 1.00 81.25 112 TYR A N 1
ATOM 920 C CA . TYR A 1 112 ? 8.993 0.506 -20.950 1.00 81.25 112 TYR A CA 1
ATOM 921 C C . TYR A 1 112 ? 9.858 1.707 -21.321 1.00 81.25 112 TYR A C 1
ATOM 923 O O . TYR A 1 112 ? 9.719 2.794 -20.754 1.00 81.25 112 TYR A O 1
ATOM 931 N N . TRP A 1 113 ? 10.786 1.507 -22.249 1.00 78.75 113 TRP A N 1
ATOM 932 C CA . TRP A 1 113 ? 11.689 2.548 -22.727 1.00 78.75 113 TRP A CA 1
ATOM 933 C C . TRP A 1 113 ? 12.035 2.334 -24.197 1.00 78.75 113 TRP A C 1
ATOM 935 O O . TRP A 1 113 ? 12.023 1.221 -24.719 1.00 78.75 113 TRP A O 1
ATOM 945 N N . GLN A 1 114 ? 12.387 3.429 -24.866 1.00 71.25 114 GLN A N 1
ATOM 946 C CA . GLN A 1 114 ? 12.875 3.385 -26.237 1.00 71.25 114 GLN A CA 1
ATOM 947 C C . GLN A 1 114 ? 14.406 3.334 -26.235 1.00 71.25 114 GLN A C 1
ATOM 949 O O . GLN A 1 114 ? 15.071 4.183 -25.631 1.00 71.25 114 GLN A O 1
ATOM 954 N N . SER A 1 115 ? 14.973 2.319 -26.885 1.00 64.31 115 SER A N 1
ATOM 955 C CA . SER A 1 115 ? 16.419 2.154 -27.040 1.00 64.31 115 SER A CA 1
ATOM 956 C C . SER A 1 115 ? 16.840 2.870 -28.326 1.00 64.31 115 SER A C 1
ATOM 958 O O . SER A 1 115 ? 16.541 2.408 -29.419 1.00 64.31 115 SER A O 1
ATOM 960 N N . CYS A 1 116 ? 17.502 4.026 -28.225 1.00 56.81 116 CYS A N 1
ATOM 961 C CA . CYS A 1 116 ? 18.069 4.695 -29.399 1.00 56.81 116 CYS A CA 1
ATOM 962 C C . CYS A 1 116 ? 19.362 3.977 -29.813 1.00 56.81 116 CYS A C 1
ATOM 964 O O . CYS A 1 116 ? 20.455 4.441 -29.489 1.00 56.81 116 CYS A O 1
ATOM 966 N N . LYS A 1 117 ? 19.256 2.820 -30.466 1.00 58.03 117 LYS A N 1
ATOM 967 C CA . LYS A 1 117 ? 20.364 2.260 -31.244 1.00 58.03 117 LYS A CA 1
ATOM 968 C C . LYS A 1 117 ? 20.049 2.506 -32.715 1.00 58.03 117 LYS A C 1
ATOM 970 O O . LYS A 1 117 ? 18.903 2.389 -33.129 1.00 58.03 117 LYS A O 1
ATOM 975 N N . SER A 1 118 ? 21.049 2.985 -33.442 1.00 55.84 118 SER A N 1
ATOM 976 C CA . SER A 1 118 ? 20.967 3.361 -34.851 1.00 55.84 118 SER A CA 1
ATOM 977 C C . SER A 1 118 ? 20.269 2.275 -35.675 1.00 55.84 118 SER A C 1
ATOM 979 O O . SER A 1 118 ? 20.673 1.119 -35.616 1.00 55.84 118 SER A O 1
ATOM 981 N N . GLU A 1 119 ? 19.251 2.708 -36.420 1.00 59.00 119 GLU A N 1
ATOM 982 C CA . GLU A 1 119 ? 18.481 2.009 -37.464 1.00 59.00 119 GLU A CA 1
ATOM 983 C C . GLU A 1 119 ? 17.242 1.195 -37.047 1.00 59.00 119 GLU A C 1
ATOM 985 O O . GLU A 1 119 ? 16.288 1.204 -37.819 1.00 59.00 119 GLU A O 1
ATOM 990 N N . ASP A 1 120 ? 17.126 0.689 -35.812 1.00 59.66 120 ASP A N 1
ATOM 991 C CA . ASP A 1 120 ? 15.902 0.006 -35.342 1.00 59.66 120 ASP A CA 1
ATOM 992 C C . ASP A 1 120 ? 15.360 0.595 -34.029 1.00 59.66 120 ASP A C 1
ATOM 994 O O . ASP A 1 120 ? 15.976 0.509 -32.963 1.00 59.66 120 ASP A O 1
ATOM 998 N N . GLN A 1 121 ? 14.156 1.178 -34.079 1.00 60.47 121 GLN A N 1
ATOM 999 C CA . GLN A 1 121 ? 13.433 1.632 -32.886 1.00 60.47 121 GLN A CA 1
ATOM 1000 C C . GLN A 1 121 ? 12.862 0.430 -32.118 1.00 60.47 121 GLN A C 1
ATOM 1002 O O . GLN A 1 121 ? 11.674 0.129 -32.211 1.00 60.47 121 GLN A O 1
ATOM 1007 N N . VAL A 1 122 ? 13.688 -0.256 -31.329 1.00 64.31 122 VAL A N 1
ATOM 1008 C CA . VAL A 1 122 ? 13.205 -1.333 -30.454 1.00 64.31 122 VAL A CA 1
ATOM 1009 C C . VAL A 1 122 ? 12.647 -0.735 -29.159 1.00 64.31 122 VAL A C 1
ATOM 1011 O O . VAL A 1 122 ? 13.346 -0.039 -28.411 1.00 64.31 122 VAL A O 1
ATOM 1014 N N . VAL A 1 123 ? 11.364 -1.000 -28.900 1.00 72.56 123 VAL A N 1
ATOM 1015 C CA . VAL A 1 123 ? 10.719 -0.740 -27.606 1.00 72.56 123 VAL A CA 1
ATOM 1016 C C . VAL A 1 123 ? 11.025 -1.923 -26.693 1.00 72.56 123 VAL A C 1
ATOM 1018 O O . VAL A 1 123 ? 10.564 -3.037 -26.930 1.00 72.56 123 VAL A O 1
ATOM 1021 N N . GLU A 1 124 ? 11.821 -1.682 -25.657 1.00 80.75 124 GLU A N 1
ATOM 1022 C CA . GLU A 1 124 ? 12.139 -2.666 -24.622 1.00 80.75 124 GLU A CA 1
ATOM 1023 C C . GLU A 1 124 ? 11.210 -2.439 -23.413 1.00 80.75 124 GLU A C 1
ATOM 1025 O O . GLU A 1 124 ? 10.796 -1.306 -23.133 1.00 80.75 124 GLU A O 1
ATOM 1030 N N . PHE A 1 125 ? 10.861 -3.509 -22.695 1.00 83.25 125 PHE A N 1
ATOM 1031 C CA . PHE A 1 125 ? 9.999 -3.430 -21.517 1.00 83.25 125 PHE A CA 1
ATOM 1032 C C . PHE A 1 125 ? 10.352 -4.478 -20.459 1.00 83.25 125 PHE A C 1
ATOM 1034 O O . PHE A 1 125 ? 10.933 -5.520 -20.754 1.00 83.25 125 PHE A O 1
ATOM 1041 N N . GLU A 1 126 ? 9.943 -4.213 -19.223 1.00 84.94 126 GLU A N 1
ATOM 1042 C CA . GLU A 1 126 ? 10.000 -5.144 -18.099 1.00 84.94 126 GLU A CA 1
ATOM 1043 C C . GLU A 1 126 ? 8.722 -5.033 -17.252 1.00 84.94 126 GLU A C 1
ATOM 1045 O O . GLU A 1 126 ? 8.087 -3.975 -17.178 1.00 84.94 126 GLU A O 1
ATOM 1050 N N . ILE A 1 127 ? 8.320 -6.145 -16.635 1.00 84.88 127 ILE A N 1
ATOM 1051 C CA . ILE A 1 127 ? 7.105 -6.237 -15.819 1.00 84.88 127 ILE A CA 1
ATOM 1052 C C . ILE A 1 127 ? 7.502 -6.640 -14.403 1.00 84.88 127 ILE A C 1
ATOM 1054 O O . ILE A 1 127 ? 8.195 -7.635 -14.211 1.00 84.88 127 ILE A O 1
ATOM 1058 N N . TYR A 1 128 ? 7.009 -5.893 -13.420 1.00 80.50 128 TYR A N 1
ATOM 1059 C CA . TYR A 1 128 ? 7.166 -6.192 -12.002 1.00 80.50 128 TYR A CA 1
ATOM 1060 C C . TYR A 1 128 ? 5.843 -6.666 -11.415 1.00 80.50 128 TYR A C 1
ATOM 1062 O O . TYR A 1 128 ? 4.809 -6.009 -11.582 1.00 80.50 128 TYR A O 1
ATOM 1070 N N . GLU A 1 129 ? 5.878 -7.788 -10.701 1.00 79.31 129 GLU A N 1
ATOM 1071 C CA . GLU A 1 129 ? 4.722 -8.309 -9.977 1.00 79.31 129 GLU A CA 1
ATOM 1072 C C . GLU A 1 129 ? 4.735 -7.799 -8.534 1.00 79.31 129 GLU A C 1
ATOM 1074 O O . GLU A 1 129 ? 5.743 -7.858 -7.832 1.00 79.31 129 GLU A O 1
ATOM 1079 N N . LEU A 1 130 ? 3.600 -7.247 -8.100 1.00 71.69 130 LEU A N 1
ATOM 1080 C CA . LEU A 1 130 ? 3.408 -6.732 -6.745 1.00 71.69 130 LEU A CA 1
ATOM 1081 C C . LEU A 1 130 ? 2.729 -7.743 -5.824 1.00 71.69 130 LEU A C 1
ATOM 1083 O O . LEU A 1 130 ? 2.263 -7.339 -4.760 1.00 71.69 130 LEU A O 1
ATOM 1087 N N . SER A 1 131 ? 2.650 -9.022 -6.211 1.00 64.88 131 SER A N 1
ATOM 1088 C CA . SER A 1 131 ? 2.110 -10.060 -5.334 1.00 64.88 131 SER A CA 1
ATOM 1089 C C . SER A 1 131 ? 2.724 -9.919 -3.939 1.00 64.88 131 SER A C 1
ATOM 1091 O O . SER A 1 131 ? 3.937 -9.724 -3.791 1.00 64.88 131 SER A O 1
ATOM 1093 N N . SER A 1 132 ? 1.863 -9.921 -2.917 1.00 52.81 132 SER A N 1
ATOM 1094 C CA . SER A 1 132 ? 2.312 -10.181 -1.554 1.00 52.81 132 SER A CA 1
ATOM 1095 C C . SER A 1 132 ? 2.911 -11.573 -1.589 1.00 52.81 132 SER A C 1
ATOM 1097 O O . SER A 1 132 ? 2.171 -12.548 -1.723 1.00 52.81 132 SER A O 1
ATOM 1099 N N . ASP A 1 133 ? 4.235 -11.659 -1.508 1.00 44.25 133 ASP A N 1
ATOM 1100 C CA . ASP A 1 133 ? 4.848 -12.856 -0.956 1.00 44.25 133 ASP A CA 1
ATOM 1101 C C . ASP A 1 133 ? 4.242 -12.976 0.446 1.00 44.25 133 ASP A C 1
ATOM 1103 O O . ASP A 1 133 ? 4.361 -12.052 1.256 1.00 44.25 133 ASP A O 1
ATOM 1107 N N . SER A 1 134 ? 3.402 -13.998 0.619 1.00 36.53 134 SER A N 1
ATOM 1108 C CA . SER A 1 134 ? 2.710 -14.264 1.882 1.00 36.53 134 SER A CA 1
ATOM 1109 C C . SER A 1 134 ? 3.701 -14.653 2.967 1.00 36.53 134 SER A C 1
ATOM 1111 O O . SER A 1 134 ? 4.737 -15.262 2.617 1.00 36.53 134 SER A O 1
#

pLDDT: mean 72.19, std 11.37, range [36.53, 89.62]

InterPro domains:
  IPR001810 F-box domain [PF00646] (3-44)
  IPR001810 F-box domain [PS50181] (1-45)
  IPR001810 F-box domain [SM00256] (6-46)
  IPR006527 F-box associated beta-propeller, type 1 [PF07734] (66-134)
  IPR017451 F-box associated beta-propeller domain [TIGR01640] (68-133)
  IPR036047 F-box-like domain superfamily [SSF81383] (2-70)
  IPR050796 SCF complex F-box component [PTHR31672] (4-59)

Organism: Brassica napus (NCBI:txid3708)

Radius of gyration: 19.78 Å; chains: 1; bounding box: 48×24×60 Å